Protein AF-A0A392VN16-F1 (afdb_monomer_lite)

Structure (mmCIF, N/CA/C/O backbone):
data_AF-A0A392VN16-F1
#
_entry.id   AF-A0A392VN16-F1
#
loop_
_atom_site.group_PDB
_atom_site.id
_atom_site.type_symbol
_atom_site.label_atom_id
_atom_site.label_alt_id
_atom_site.label_comp_id
_atom_site.label_asym_id
_atom_site.label_entity_i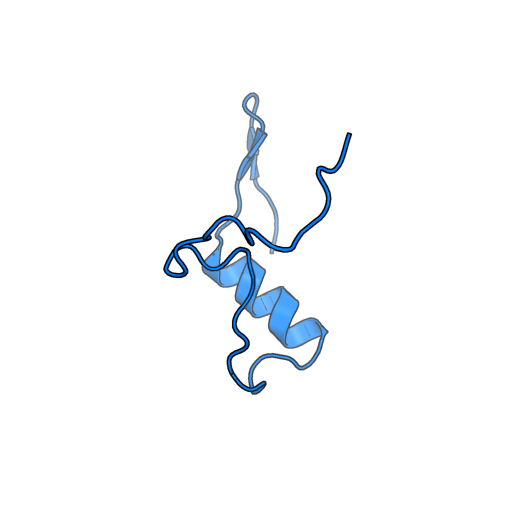d
_atom_site.label_seq_id
_atom_site.pdbx_PDB_ins_code
_atom_site.Cartn_x
_atom_site.Cartn_y
_atom_site.Cartn_z
_atom_site.occupancy
_atom_site.B_iso_or_equiv
_atom_site.auth_seq_id
_atom_site.auth_comp_id
_atom_site.auth_asym_id
_atom_site.auth_atom_id
_atom_site.pdbx_PDB_model_num
ATOM 1 N N . MET A 1 1 ? -14.029 4.468 1.621 1.00 77.25 1 MET A N 1
ATOM 2 C CA . MET A 1 1 ? -13.911 3.577 2.797 1.00 77.25 1 MET A CA 1
ATOM 3 C C . MET A 1 1 ? -13.683 4.387 4.073 1.00 77.25 1 MET A C 1
ATOM 5 O O . MET A 1 1 ? -12.990 5.390 3.989 1.00 77.25 1 MET A O 1
ATOM 9 N N . GLU A 1 2 ? -14.224 3.974 5.225 1.00 84.94 2 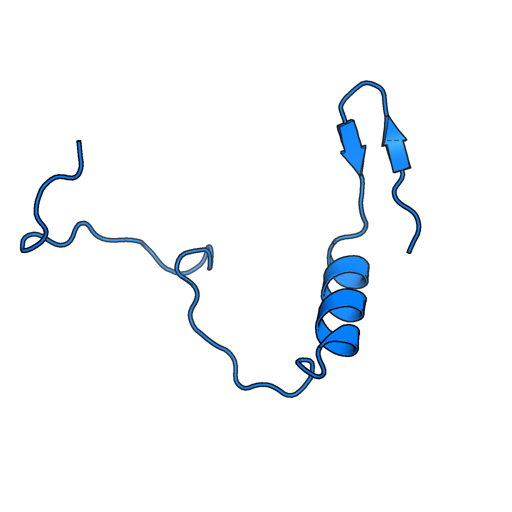GLU A N 1
ATOM 10 C CA . GLU A 1 2 ? -13.934 4.616 6.523 1.00 84.94 2 GLU A CA 1
ATOM 11 C C . GLU A 1 2 ? -12.950 3.762 7.349 1.00 84.94 2 GLU A C 1
ATOM 13 O O . GLU A 1 2 ? -13.167 2.552 7.470 1.00 84.94 2 GLU A O 1
ATOM 18 N N . PRO A 1 3 ? -11.853 4.341 7.876 1.00 88.06 3 PRO A N 1
ATOM 19 C CA . PRO A 1 3 ? -10.934 3.642 8.770 1.00 88.06 3 PRO A CA 1
ATOM 20 C C . PRO A 1 3 ? -11.528 3.442 10.165 1.00 88.06 3 PRO A C 1
ATOM 22 O O . PRO A 1 3 ? -12.210 4.317 10.696 1.00 88.06 3 PRO A O 1
ATOM 25 N N . LEU A 1 4 ? -11.191 2.317 10.799 1.00 93.94 4 LEU A N 1
ATOM 26 C CA . LEU A 1 4 ? -11.504 2.082 12.204 1.00 93.94 4 LEU A CA 1
ATOM 27 C C . LEU A 1 4 ? -10.325 2.526 13.072 1.00 93.94 4 LEU A C 1
ATOM 29 O O . LEU A 1 4 ? -9.222 1.987 12.959 1.00 93.94 4 LEU A O 1
ATOM 33 N N . TYR A 1 5 ? -10.567 3.479 13.968 1.00 94.56 5 TYR A N 1
ATOM 34 C CA . TYR A 1 5 ? -9.581 3.921 14.949 1.00 94.56 5 TYR A CA 1
ATOM 35 C C . TYR A 1 5 ? -9.701 3.104 16.233 1.00 94.56 5 TYR A C 1
ATOM 37 O O . TYR A 1 5 ? -10.785 2.931 16.787 1.00 94.56 5 TYR A O 1
ATOM 45 N N . THR A 1 6 ? -8.570 2.614 16.725 1.00 94.62 6 THR A N 1
ATOM 46 C CA . THR A 1 6 ? -8.459 1.870 17.981 1.00 94.62 6 THR A CA 1
ATOM 47 C C . THR A 1 6 ? -7.353 2.476 18.839 1.00 94.62 6 THR A C 1
ATOM 49 O O . THR A 1 6 ? -6.476 3.174 18.333 1.00 94.62 6 THR A O 1
ATOM 52 N N . ALA A 1 7 ? -7.321 2.147 20.132 1.00 96.31 7 ALA A N 1
ATOM 53 C CA . ALA A 1 7 ? -6.232 2.572 21.018 1.00 96.31 7 ALA A CA 1
ATOM 54 C C . ALA A 1 7 ? -4.842 2.064 20.575 1.00 96.31 7 ALA A C 1
ATOM 56 O O . ALA A 1 7 ? -3.830 2.623 20.981 1.00 96.31 7 ALA A O 1
ATOM 57 N N . LYS A 1 8 ? -4.785 1.008 19.749 1.00 94.31 8 LYS A N 1
ATOM 58 C CA . LYS A 1 8 ? -3.541 0.435 19.211 1.00 94.31 8 LYS A CA 1
ATOM 59 C C . LYS A 1 8 ? -3.169 0.979 17.828 1.00 94.31 8 LYS A C 1
ATOM 61 O O . LYS A 1 8 ? -2.118 0.617 17.312 1.00 94.31 8 LYS A O 1
ATOM 66 N N . GLY A 1 9 ? -4.017 1.808 17.219 1.00 92.94 9 GLY A N 1
ATOM 67 C CA . GLY A 1 9 ? -3.796 2.357 15.884 1.00 92.94 9 GLY A CA 1
ATOM 68 C C . GLY A 1 9 ? -5.005 2.219 14.965 1.00 92.94 9 GLY A C 1
ATOM 69 O O . GLY A 1 9 ? -6.143 2.074 15.414 1.00 92.94 9 GLY A O 1
ATOM 70 N N . LEU A 1 10 ? -4.742 2.284 13.664 1.00 93.31 10 LEU A N 1
ATOM 71 C CA . LEU A 1 10 ? -5.747 2.354 12.608 1.00 93.31 10 LEU A CA 1
ATOM 72 C C . LEU A 1 10 ? -5.873 1.014 11.878 1.00 93.31 10 LEU A C 1
ATOM 74 O O . LEU A 1 10 ? -4.875 0.406 11.498 1.00 93.31 10 LEU A O 1
ATOM 78 N N . ILE A 1 11 ? -7.111 0.570 11.673 1.00 91.50 11 ILE A N 1
ATOM 79 C CA . ILE A 1 11 ? -7.439 -0.680 10.988 1.00 91.50 11 ILE A CA 1
ATOM 80 C C . ILE A 1 11 ? -8.197 -0.363 9.697 1.00 91.50 11 ILE A C 1
ATOM 82 O O . ILE A 1 11 ? -9.172 0.392 9.689 1.00 91.50 11 ILE A O 1
ATOM 86 N N . LEU A 1 12 ? -7.742 -0.975 8.602 1.00 92.06 12 LEU A N 1
ATOM 87 C CA . LEU A 1 12 ? -8.320 -0.875 7.265 1.00 92.06 12 LEU A CA 1
ATOM 88 C C . LEU A 1 12 ? -8.473 -2.276 6.656 1.00 92.06 12 LEU A C 1
ATOM 90 O O . LEU A 1 12 ? -7.569 -3.103 6.734 1.00 92.06 12 LEU A O 1
ATOM 94 N N . HIS A 1 13 ? -9.590 -2.512 5.973 1.00 91.94 13 HIS A N 1
ATOM 95 C CA . HIS A 1 13 ? -9.736 -3.574 4.976 1.00 91.94 13 HIS A CA 1
ATOM 96 C C . HIS A 1 13 ? -8.799 -3.341 3.772 1.00 91.94 13 HIS A C 1
ATOM 98 O O . HIS A 1 13 ? -9.124 -2.578 2.858 1.00 91.94 13 HIS A O 1
ATOM 104 N N . GLN A 1 14 ? -7.640 -4.003 3.774 1.00 88.62 14 GLN A N 1
ATOM 105 C CA . GLN A 1 14 ? -6.556 -3.781 2.808 1.00 88.62 14 GLN A CA 1
ATOM 106 C C . GLN A 1 14 ? -7.009 -3.900 1.349 1.00 88.62 14 GLN A C 1
ATOM 108 O O . GLN A 1 14 ? -6.787 -2.978 0.576 1.00 88.62 14 GLN A O 1
ATOM 113 N N . GLU A 1 15 ? -7.716 -4.970 0.980 1.00 90.25 15 GLU A N 1
ATOM 114 C CA . GLU A 1 15 ? -8.167 -5.188 -0.405 1.00 90.25 15 GLU A CA 1
ATOM 115 C C . GLU A 1 15 ? -9.064 -4.049 -0.918 1.00 90.25 15 GLU A C 1
ATOM 117 O O . GLU A 1 15 ? -8.939 -3.597 -2.058 1.00 90.25 15 GLU A O 1
ATOM 122 N N . LYS A 1 16 ? -9.934 -3.524 -0.047 1.00 92.00 16 LYS A N 1
ATOM 123 C CA . LYS A 1 16 ? -10.867 -2.451 -0.408 1.00 92.00 16 LYS A CA 1
ATOM 124 C C . LYS A 1 16 ? -10.122 -1.130 -0.548 1.00 92.00 16 LYS A C 1
ATOM 126 O O . LYS A 1 16 ? -10.329 -0.422 -1.528 1.00 92.00 16 LYS A O 1
ATOM 131 N N . TYR A 1 17 ? -9.235 -0.838 0.402 1.00 92.88 17 TYR A N 1
ATOM 132 C CA . TYR A 1 17 ? -8.385 0.346 0.367 1.00 92.88 17 TYR A CA 1
ATOM 133 C C . TYR A 1 17 ? -7.516 0.370 -0.897 1.00 92.88 17 TYR A C 1
ATOM 135 O O . TYR A 1 17 ? -7.544 1.349 -1.640 1.00 92.88 17 TYR A O 1
ATOM 143 N N . THR A 1 18 ? -6.823 -0.732 -1.196 1.00 89.81 18 THR A N 1
ATOM 144 C CA . THR A 1 18 ? -5.997 -0.873 -2.400 1.00 89.81 18 THR A CA 1
ATOM 145 C C . THR A 1 18 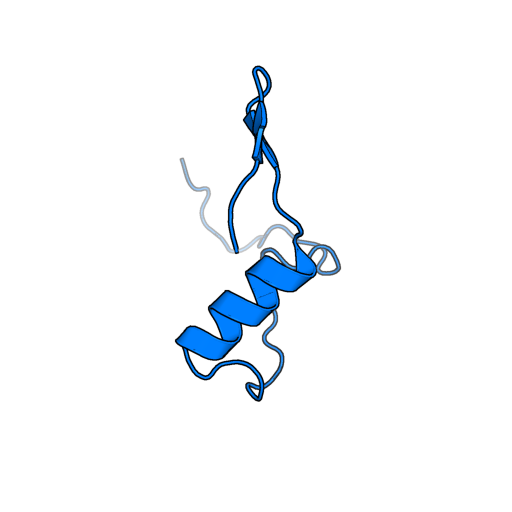? -6.825 -0.661 -3.665 1.00 89.81 18 THR A C 1
ATOM 147 O O . THR A 1 18 ? -6.455 0.149 -4.509 1.00 89.81 18 THR A O 1
ATOM 150 N N . THR A 1 19 ? -7.990 -1.306 -3.775 1.00 92.44 19 THR A N 1
ATOM 151 C CA . THR A 1 19 ? -8.864 -1.170 -4.952 1.00 92.44 19 THR A CA 1
ATOM 152 C C . THR A 1 19 ? -9.366 0.266 -5.151 1.00 92.44 19 THR A C 1
ATOM 154 O O . THR A 1 19 ? -9.393 0.757 -6.279 1.00 92.44 19 THR A O 1
ATOM 157 N N . GLU A 1 20 ? -9.765 0.959 -4.079 1.00 93.94 20 GLU A N 1
ATOM 158 C CA . GLU A 1 20 ? -10.229 2.355 -4.145 1.00 93.94 20 GLU A CA 1
ATOM 159 C C . GLU A 1 20 ? -9.104 3.309 -4.580 1.00 93.94 20 GLU A C 1
ATOM 161 O O . GLU A 1 20 ? -9.329 4.174 -5.430 1.00 93.94 20 GLU A O 1
ATOM 166 N N . ILE A 1 21 ? -7.889 3.133 -4.047 1.00 93.06 21 ILE A N 1
ATOM 167 C CA . ILE A 1 21 ? -6.720 3.936 -4.431 1.00 93.06 21 ILE A CA 1
ATOM 168 C C . ILE A 1 21 ? -6.345 3.690 -5.893 1.00 93.06 21 ILE A C 1
ATOM 170 O O . ILE A 1 21 ? -6.185 4.652 -6.639 1.00 93.06 21 ILE A O 1
ATOM 174 N N . LEU A 1 22 ? -6.272 2.430 -6.329 1.00 93.00 22 LEU A N 1
ATOM 175 C CA . LEU A 1 22 ? -5.951 2.108 -7.719 1.00 93.00 22 LEU A CA 1
ATOM 176 C C . LEU A 1 22 ? -6.983 2.695 -8.689 1.00 93.00 22 LEU A C 1
ATOM 178 O O . LEU A 1 22 ? -6.597 3.272 -9.699 1.00 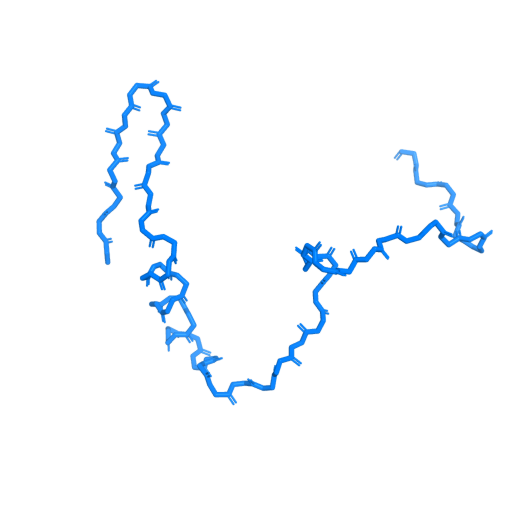93.00 22 LEU A O 1
ATOM 182 N N . ARG A 1 23 ? -8.285 2.645 -8.367 1.00 94.69 23 ARG A N 1
ATOM 183 C CA . ARG A 1 23 ? -9.319 3.315 -9.181 1.00 94.69 23 ARG A CA 1
ATOM 184 C C . ARG A 1 23 ? -9.119 4.818 -9.271 1.00 94.69 23 ARG A C 1
ATOM 186 O O . ARG A 1 23 ? -9.258 5.371 -10.354 1.00 94.69 23 ARG A O 1
ATOM 193 N N . LYS A 1 24 ? -8.824 5.477 -8.148 1.00 95.94 24 LYS A N 1
ATOM 194 C CA . LYS A 1 24 ? -8.679 6.939 -8.084 1.00 95.94 24 LYS A CA 1
ATOM 195 C C . LYS A 1 24 ? -7.604 7.464 -9.038 1.00 95.94 24 LYS A C 1
ATOM 197 O O . LYS A 1 24 ? -7.730 8.582 -9.523 1.00 95.94 24 LYS A O 1
ATOM 202 N N . PHE A 1 25 ? -6.566 6.671 -9.272 1.00 94.25 25 PHE A N 1
ATOM 203 C CA . PHE A 1 25 ? -5.449 7.027 -10.141 1.00 94.25 25 PHE A CA 1
ATOM 204 C C . PHE A 1 25 ? -5.470 6.283 -11.483 1.00 94.25 25 PHE A C 1
ATOM 206 O O . PHE A 1 25 ? -4.465 6.292 -12.182 1.00 94.25 25 PHE A O 1
ATOM 213 N N . GLU A 1 26 ? -6.591 5.640 -11.835 1.00 93.69 26 GLU A N 1
ATOM 214 C CA . GLU A 1 26 ? -6.761 4.904 -13.100 1.00 93.69 26 GLU A CA 1
ATOM 215 C C . GLU A 1 26 ? -5.730 3.772 -13.294 1.00 93.69 26 GLU A C 1
ATOM 217 O O . GLU A 1 26 ? -5.325 3.445 -14.404 1.00 93.69 26 GLU A O 1
ATOM 222 N N . MET A 1 27 ? -5.317 3.139 -12.192 1.00 92.75 27 MET A N 1
ATOM 223 C CA . MET A 1 27 ? -4.259 2.123 -12.159 1.00 92.75 27 MET A CA 1
ATOM 224 C C . MET A 1 27 ? -4.762 0.676 -12.078 1.00 92.75 27 MET A C 1
ATOM 226 O O . MET A 1 27 ? -3.952 -0.237 -11.932 1.00 92.75 27 MET A O 1
ATOM 230 N N . LEU A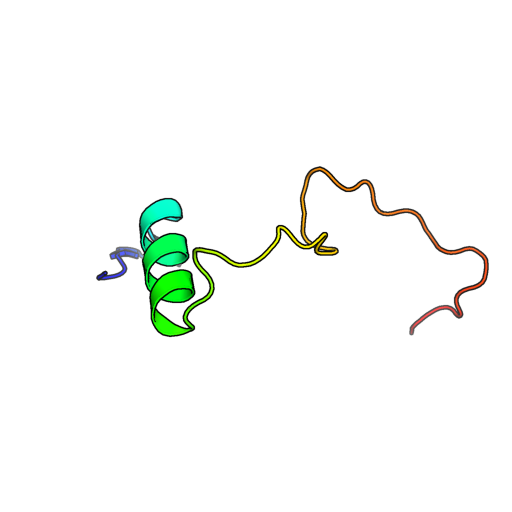 1 28 ? -6.078 0.432 -12.130 1.00 90.69 28 LEU A N 1
ATOM 231 C CA . LEU A 1 28 ? -6.620 -0.933 -12.031 1.00 90.69 28 LEU A CA 1
ATOM 232 C C . LEU A 1 28 ? -6.131 -1.855 -13.153 1.00 90.69 28 LEU A C 1
ATOM 234 O O . LEU A 1 28 ? -5.880 -3.029 -12.899 1.00 90.69 28 LEU A O 1
ATOM 238 N N . ASP A 1 29 ? -5.988 -1.309 -14.359 1.00 90.12 29 ASP A N 1
ATOM 239 C CA . ASP A 1 29 ? -5.617 -2.054 -15.566 1.00 90.12 29 ASP A CA 1
ATOM 240 C C . ASP A 1 29 ? -4.141 -1.847 -15.944 1.00 90.12 29 ASP A C 1
ATOM 242 O O . ASP A 1 29 ? -3.714 -2.167 -17.055 1.00 90.12 29 ASP A O 1
ATOM 246 N N . CYS A 1 30 ? -3.336 -1.282 -15.037 1.00 88.88 30 CYS A N 1
ATOM 247 C CA . CYS A 1 30 ? -1.904 -1.148 -15.261 1.00 88.88 30 CYS A CA 1
ATOM 248 C C . CYS A 1 30 ? -1.216 -2.516 -15.286 1.00 88.88 30 CYS A C 1
ATOM 250 O O . CYS A 1 30 ? -1.581 -3.448 -14.566 1.00 88.88 30 CYS A O 1
ATOM 252 N N . ASN A 1 31 ? -0.138 -2.601 -16.068 1.00 87.19 31 ASN A N 1
ATOM 253 C CA . ASN A 1 31 ? 0.758 -3.749 -16.018 1.00 87.19 31 ASN A CA 1
ATOM 254 C C . ASN A 1 31 ? 1.291 -3.932 -14.593 1.00 87.19 31 ASN A C 1
ATOM 256 O O . ASN A 1 31 ? 1.660 -2.961 -13.928 1.00 87.19 31 ASN A O 1
ATOM 260 N N . SER A 1 32 ? 1.379 -5.187 -14.150 1.00 79.38 32 SER A N 1
ATOM 261 C CA . SER A 1 32 ? 2.046 -5.510 -12.891 1.00 79.38 32 SER A CA 1
ATOM 262 C C . SER A 1 32 ? 3.481 -4.987 -12.934 1.00 79.38 32 SER A C 1
ATOM 264 O O . SER A 1 32 ? 4.234 -5.307 -13.854 1.00 79.38 32 SER A O 1
ATOM 266 N N . SER A 1 33 ? 3.859 -4.204 -11.928 1.00 77.88 33 SER A N 1
ATOM 267 C CA . SER A 1 33 ? 5.224 -3.715 -11.755 1.00 77.88 33 SER A CA 1
ATOM 268 C C . SER A 1 33 ? 5.870 -4.415 -10.569 1.00 77.88 33 SER A C 1
ATOM 270 O O . SER A 1 33 ? 5.227 -4.626 -9.539 1.00 77.88 33 SER A O 1
ATOM 272 N N . VAL A 1 34 ? 7.143 -4.777 -10.710 1.00 77.44 34 VAL A N 1
ATOM 273 C CA . VAL A 1 34 ? 7.930 -5.295 -9.593 1.00 77.44 34 VAL A CA 1
ATOM 274 C C . VAL A 1 34 ? 8.284 -4.110 -8.707 1.00 77.44 34 VAL A C 1
ATOM 276 O O . VAL A 1 34 ? 9.006 -3.206 -9.119 1.00 77.44 34 VAL A O 1
ATOM 279 N N . THR A 1 35 ? 7.753 -4.103 -7.489 1.00 75.06 35 THR A N 1
ATOM 280 C CA . THR A 1 35 ? 8.117 -3.090 -6.495 1.00 75.06 35 THR A CA 1
ATOM 281 C C . THR A 1 35 ? 9.149 -3.680 -5.534 1.00 75.06 35 THR A C 1
ATOM 283 O O . THR A 1 35 ? 9.020 -4.853 -5.184 1.00 75.06 35 THR A O 1
ATOM 286 N N . PRO A 1 36 ? 10.132 -2.902 -5.043 1.00 69.38 36 PRO A N 1
ATOM 287 C CA . PRO A 1 36 ? 11.052 -3.362 -3.995 1.00 69.38 36 PRO A CA 1
ATOM 288 C C . PRO A 1 36 ? 10.346 -3.794 -2.699 1.00 69.38 36 PRO A C 1
ATOM 290 O O . PRO A 1 36 ? 10.922 -4.500 -1.881 1.00 69.38 36 PRO A O 1
ATOM 293 N N . ALA A 1 37 ? 9.091 -3.371 -2.518 1.00 73.25 37 ALA A N 1
ATOM 294 C CA . ALA A 1 37 ? 8.222 -3.771 -1.419 1.00 73.25 37 ALA A CA 1
ATOM 295 C C . ALA A 1 37 ? 7.396 -5.046 -1.709 1.00 73.25 37 ALA A C 1
ATOM 297 O O . ALA A 1 37 ? 6.611 -5.454 -0.852 1.00 73.25 37 ALA A O 1
ATOM 298 N N . ASP A 1 38 ? 7.529 -5.672 -2.889 1.00 76.62 38 ASP A N 1
ATOM 299 C CA . ASP A 1 38 ? 6.887 -6.962 -3.167 1.00 76.62 38 ASP A CA 1
ATOM 300 C C . ASP A 1 38 ? 7.527 -8.021 -2.265 1.00 76.62 38 ASP A C 1
ATOM 302 O O . ASP A 1 38 ? 8.707 -8.341 -2.381 1.00 76.62 38 ASP A O 1
ATOM 306 N N . THR A 1 39 ? 6.734 -8.580 -1.355 1.00 70.31 39 THR A N 1
ATOM 307 C CA . THR A 1 39 ? 7.189 -9.545 -0.345 1.00 70.31 39 THR A CA 1
ATOM 308 C C . THR A 1 39 ? 7.661 -10.871 -0.937 1.00 70.31 39 THR A C 1
ATOM 310 O O . THR A 1 39 ? 8.272 -11.674 -0.233 1.00 70.31 39 THR A O 1
ATOM 313 N N . ARG A 1 40 ? 7.386 -11.116 -2.223 1.00 74.06 40 ARG A N 1
ATOM 314 C CA . ARG A 1 40 ? 7.882 -12.280 -2.967 1.00 74.06 40 ARG A CA 1
ATOM 315 C C . ARG A 1 40 ? 9.250 -12.031 -3.597 1.00 74.06 40 ARG A C 1
ATOM 317 O O . ARG A 1 40 ? 9.886 -12.988 -4.031 1.00 74.06 40 ARG A O 1
ATOM 324 N N . LEU A 1 41 ? 9.701 -10.778 -3.657 1.00 74.94 41 LEU A N 1
ATOM 325 C CA . LEU A 1 41 ? 11.023 -10.424 -4.148 1.00 74.94 41 LEU A CA 1
ATOM 326 C C . LEU A 1 41 ? 12.028 -10.542 -3.000 1.00 74.94 41 LEU A C 1
ATOM 328 O O . LEU A 1 41 ? 11.982 -9.794 -2.024 1.00 74.94 41 LEU A O 1
ATOM 332 N N . LYS A 1 42 ? 12.956 -11.492 -3.117 1.00 77.44 42 LYS A N 1
ATOM 333 C CA . LYS A 1 42 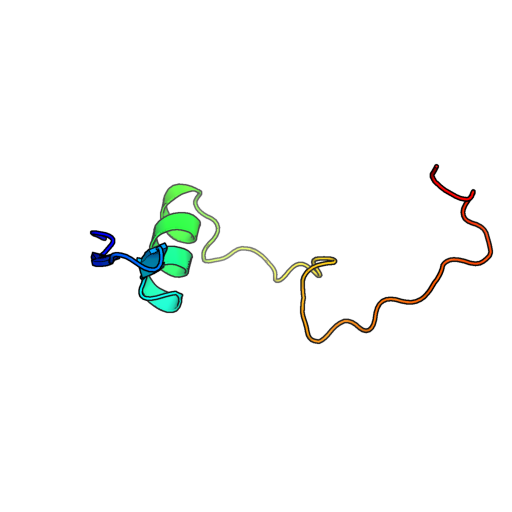? 14.088 -11.565 -2.199 1.00 77.44 42 LYS A CA 1
ATOM 334 C C . LYS A 1 42 ? 15.056 -10.442 -2.561 1.00 77.44 42 LYS A C 1
ATOM 336 O O . LYS A 1 42 ? 15.618 -10.447 -3.651 1.00 77.44 42 LYS A O 1
ATOM 341 N N . LEU A 1 43 ? 15.204 -9.477 -1.661 1.00 77.44 43 LEU A N 1
ATOM 342 C CA . LEU A 1 43 ? 16.185 -8.412 -1.819 1.00 77.44 43 LEU A CA 1
ATOM 343 C C . LEU A 1 43 ? 17.584 -8.991 -1.602 1.00 77.44 43 LEU A C 1
ATOM 345 O O . LEU A 1 43 ? 17.820 -9.710 -0.626 1.00 77.44 43 LEU A O 1
ATOM 349 N N . GLU A 1 44 ? 18.494 -8.680 -2.516 1.00 82.44 44 GLU A N 1
ATOM 350 C CA . GLU A 1 44 ? 19.909 -9.026 -2.421 1.00 82.44 44 GLU A CA 1
ATOM 351 C C . GLU A 1 44 ? 20.723 -7.742 -2.274 1.00 82.44 44 GLU A C 1
ATOM 353 O O . GLU A 1 44 ? 20.319 -6.679 -2.751 1.00 82.44 44 GLU A O 1
ATOM 358 N N . VAL A 1 45 ? 21.840 -7.834 -1.552 1.00 80.38 45 VAL A N 1
ATOM 359 C CA . VAL A 1 45 ? 22.772 -6.715 -1.422 1.00 80.38 45 VAL A CA 1
ATOM 360 C C . VAL A 1 45 ? 23.484 -6.569 -2.757 1.00 80.38 45 VAL A C 1
ATOM 362 O O . VAL A 1 45 ? 24.101 -7.518 -3.234 1.00 80.38 45 VAL A O 1
ATOM 365 N N . ASP A 1 46 ? 23.389 -5.388 -3.352 1.00 83.62 46 ASP A N 1
ATOM 366 C CA . ASP A 1 46 ? 24.195 -5.056 -4.515 1.00 83.62 46 ASP A CA 1
ATOM 367 C C . ASP A 1 46 ? 25.644 -4.838 -4.064 1.00 83.62 46 ASP A C 1
ATOM 369 O O . ASP A 1 46 ? 25.954 -3.852 -3.398 1.00 83.62 46 ASP A O 1
ATOM 373 N N . GLU A 1 47 ? 26.531 -5.772 -4.412 1.00 83.62 47 GLU A N 1
ATOM 374 C CA . GLU A 1 47 ? 27.957 -5.704 -4.067 1.00 83.62 47 GLU A CA 1
ATOM 375 C C . GLU A 1 47 ? 28.680 -4.523 -4.735 1.00 83.62 47 GLU A C 1
ATOM 377 O O . GLU A 1 47 ? 29.788 -4.173 -4.332 1.00 83.62 47 GLU A O 1
ATOM 382 N N . SER A 1 48 ? 28.064 -3.905 -5.748 1.00 84.81 48 SER A N 1
ATOM 383 C CA . SER A 1 48 ? 28.587 -2.722 -6.433 1.00 84.81 48 SER A CA 1
ATOM 384 C C . SER A 1 48 ? 28.036 -1.398 -5.896 1.00 84.81 48 SER A C 1
ATOM 386 O O . SER A 1 48 ? 28.481 -0.336 -6.330 1.00 84.81 48 SER A O 1
ATOM 388 N N . SER A 1 49 ? 27.093 -1.448 -4.950 1.00 80.62 49 SER A N 1
ATOM 389 C CA . SER A 1 49 ? 26.503 -0.261 -4.334 1.00 80.62 49 SER A CA 1
ATOM 390 C C . SER A 1 49 ? 27.411 0.308 -3.250 1.00 80.62 49 SER A C 1
ATOM 392 O O . SER A 1 49 ? 27.904 -0.417 -2.385 1.00 80.62 49 SER A O 1
ATOM 394 N N . ASP A 1 50 ? 27.539 1.633 -3.226 1.00 83.12 50 ASP A N 1
ATOM 395 C CA . ASP A 1 50 ? 28.141 2.336 -2.098 1.00 83.12 50 ASP A CA 1
ATOM 396 C C . ASP A 1 50 ? 27.314 2.110 -0.824 1.00 83.12 50 ASP A C 1
ATOM 398 O O . ASP A 1 50 ? 26.081 2.001 -0.860 1.00 83.12 50 ASP A O 1
ATOM 402 N N . THR A 1 51 ? 27.993 2.046 0.322 1.00 78.75 51 THR A N 1
ATOM 403 C CA . THR A 1 51 ? 27.328 1.989 1.624 1.00 78.75 51 THR A CA 1
ATOM 404 C C . THR A 1 51 ? 26.633 3.317 1.887 1.00 78.75 51 THR A C 1
ATOM 406 O O . THR A 1 51 ? 27.289 4.358 1.938 1.00 78.75 51 THR A O 1
ATOM 409 N N . VAL A 1 52 ? 25.316 3.278 2.066 1.00 77.44 52 VAL A N 1
ATOM 410 C CA . VAL A 1 52 ? 24.548 4.439 2.520 1.00 77.44 52 VAL A CA 1
ATOM 411 C C . VAL A 1 52 ? 24.710 4.571 4.043 1.00 77.44 52 VAL A C 1
ATOM 413 O O . VAL A 1 52 ? 24.439 3.608 4.762 1.00 77.44 52 VAL A O 1
ATOM 416 N N . ASP A 1 53 ? 25.223 5.717 4.505 1.00 63.03 53 ASP A N 1
ATOM 417 C CA . ASP A 1 53 ? 25.329 6.119 5.927 1.00 63.03 53 ASP A CA 1
ATOM 418 C C . ASP A 1 53 ? 23.981 6.642 6.457 1.00 63.03 53 ASP A C 1
ATOM 420 O O . ASP A 1 53 ? 23.329 7.431 5.726 1.00 63.03 53 ASP A O 1
#

Sequence (53 aa):
MEPLYTAKGLILHQEKYTTEILRKFEMLDCNSSVTPADTRLKLEVDESSDTVD

pLDDT: mean 85.68, std 8.27, range [63.03, 96.31]

Secondary structure (DSSP, 8-state):
-PPEEETTEEE--HHHHHHHHHHHTT-TTSPP---TT-TTS-----TTSPPP-

Radius of gyration: 16.86 Å; chains: 1; bounding box: 42×19×37 Å

Foldseek 3Di:
DDWDQDPVGIDDPVVVVVVVVCVVVVNPPPDDDDDPPPPPDDDDDDPPDDDDD

Organism: NCBI:txid97028